Protein AF-A0A969W0E9-F1 (afdb_monomer_lite)

Foldseek 3Di:
DLLVVLVVCLVVQDAAEEAEAEEQCPPDDPSNVVSQVSSVVGYHYHYHHDDDPCVVPPPPPPDDDDD

Radius of gyration: 15.81 Å; chains: 1; bounding box: 31×20×46 Å

Structure (mmCIF, N/CA/C/O backbone):
data_AF-A0A969W0E9-F1
#
_entry.id   AF-A0A969W0E9-F1
#
loop_
_atom_site.group_PDB
_atom_site.id
_atom_site.type_symbol
_atom_site.label_atom_id
_atom_site.label_alt_id
_atom_site.label_comp_id
_atom_site.label_asym_id
_atom_site.label_entity_id
_atom_site.label_seq_id
_atom_site.pdbx_PDB_ins_code
_atom_site.Cartn_x
_atom_site.Cartn_y
_atom_site.Cartn_z
_atom_site.occupancy
_atom_site.B_iso_or_equiv
_atom_site.auth_seq_id
_atom_site.auth_comp_id
_atom_site.auth_asym_id
_atom_site.auth_atom_id
_atom_site.pdbx_PDB_model_num
ATOM 1 N N . MET A 1 1 ? -8.619 4.690 -9.744 1.00 83.81 1 MET A N 1
ATOM 2 C CA . MET A 1 1 ? -9.303 3.438 -9.333 1.00 83.81 1 MET A CA 1
ATOM 3 C C . MET A 1 1 ? -8.819 2.962 -7.966 1.00 83.81 1 MET A C 1
ATOM 5 O O . MET A 1 1 ? -9.660 2.639 -7.137 1.00 83.81 1 MET A O 1
ATOM 9 N N . PHE A 1 2 ? -7.508 2.989 -7.702 1.00 91.81 2 PHE A N 1
ATOM 10 C CA . PHE A 1 2 ? -6.909 2.563 -6.432 1.00 91.81 2 PHE A CA 1
ATOM 11 C C . PHE A 1 2 ? -7.512 3.243 -5.185 1.00 91.81 2 PHE A C 1
ATOM 13 O O . PHE A 1 2 ? -8.030 2.554 -4.309 1.00 91.81 2 PHE A O 1
ATOM 20 N N . ASN A 1 3 ? -7.610 4.578 -5.170 1.00 95.06 3 ASN A N 1
ATOM 21 C CA . ASN A 1 3 ? -8.242 5.319 -4.064 1.00 95.06 3 ASN A CA 1
ATOM 22 C C . ASN A 1 3 ? -9.694 4.899 -3.784 1.00 95.06 3 ASN A C 1
ATOM 24 O O . ASN A 1 3 ? -10.083 4.765 -2.629 1.00 95.06 3 ASN A O 1
ATOM 28 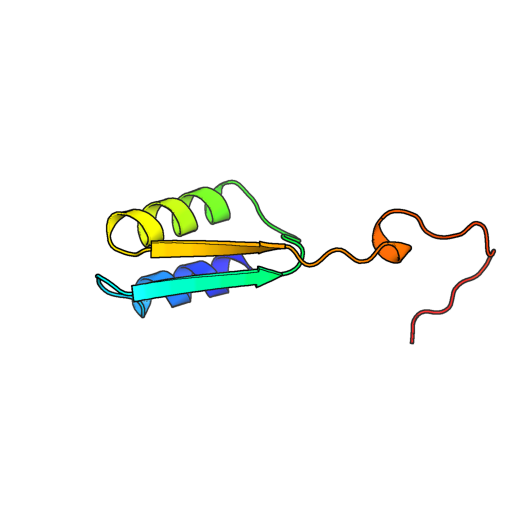N N . ALA A 1 4 ? -10.487 4.601 -4.817 1.00 95.19 4 ALA A N 1
ATOM 29 C CA . ALA A 1 4 ? -11.868 4.148 -4.631 1.00 95.19 4 ALA A CA 1
ATOM 30 C C . ALA A 1 4 ? -11.944 2.760 -3.963 1.00 95.19 4 ALA A C 1
ATOM 32 O O . ALA A 1 4 ? -12.856 2.491 -3.177 1.00 95.19 4 ALA A O 1
ATOM 33 N N . VAL A 1 5 ? -10.976 1.880 -4.249 1.00 94.19 5 VAL A N 1
ATOM 34 C CA . VAL A 1 5 ? -10.854 0.575 -3.584 1.00 94.19 5 VAL A CA 1
ATOM 35 C C . VAL A 1 5 ? -10.457 0.760 -2.120 1.00 94.19 5 VAL A C 1
ATOM 37 O O . VAL A 1 5 ? -11.099 0.169 -1.255 1.00 94.19 5 V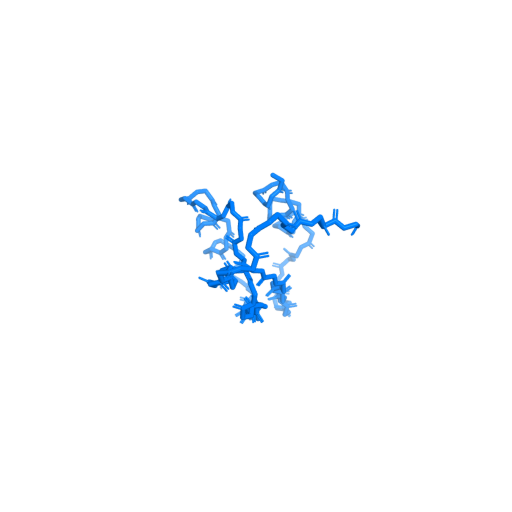AL A O 1
ATOM 40 N N . LEU A 1 6 ? -9.475 1.617 -1.826 1.00 95.38 6 LEU A N 1
ATOM 41 C CA . LEU A 1 6 ? -9.040 1.914 -0.455 1.00 95.38 6 LEU A CA 1
ATOM 42 C C . LEU A 1 6 ? -10.149 2.566 0.383 1.00 95.38 6 LEU A C 1
ATOM 44 O O . LEU A 1 6 ? -10.386 2.183 1.528 1.00 95.38 6 LEU A O 1
ATOM 48 N N . GLU A 1 7 ? -10.895 3.498 -0.205 1.00 96.06 7 GLU A N 1
ATOM 49 C CA . GLU A 1 7 ? -12.053 4.120 0.432 1.00 96.06 7 GLU A CA 1
ATOM 50 C C . GLU A 1 7 ? -13.151 3.084 0.730 1.00 96.06 7 GLU A C 1
ATOM 52 O O . GLU A 1 7 ? -13.764 3.088 1.802 1.00 96.06 7 GLU A O 1
ATOM 57 N N . ARG A 1 8 ? -13.396 2.145 -0.194 1.00 95.94 8 ARG A N 1
ATOM 58 C CA . ARG A 1 8 ? -14.317 1.030 0.047 1.00 95.94 8 ARG A CA 1
ATOM 59 C C . ARG A 1 8 ? -13.793 0.087 1.130 1.00 95.94 8 ARG A C 1
ATOM 61 O O . ARG A 1 8 ? -14.588 -0.325 1.969 1.00 95.94 8 ARG A O 1
ATOM 68 N N . ALA A 1 9 ? -12.498 -0.216 1.145 1.00 95.00 9 ALA A N 1
ATOM 69 C CA . ALA A 1 9 ? -11.878 -1.048 2.169 1.00 95.00 9 ALA A CA 1
ATOM 70 C C . ALA A 1 9 ? -12.046 -0.428 3.564 1.00 95.00 9 ALA A C 1
ATOM 72 O O . ALA A 1 9 ? -12.514 -1.120 4.460 1.00 95.00 9 ALA A O 1
ATOM 73 N N . ARG A 1 10 ? -11.821 0.886 3.726 1.00 94.19 10 ARG A N 1
ATOM 74 C CA . ARG A 1 10 ? -12.085 1.625 4.983 1.00 94.19 10 ARG A CA 1
ATOM 75 C C . ARG A 1 10 ? -13.508 1.481 5.505 1.00 94.19 10 ARG A C 1
ATOM 77 O O . ARG A 1 10 ? -13.727 1.495 6.708 1.00 94.19 10 ARG A O 1
ATOM 84 N N . ARG A 1 11 ? -14.493 1.410 4.606 1.00 94.56 11 ARG A N 1
ATOM 85 C CA . ARG A 1 11 ? -15.905 1.251 4.990 1.00 94.56 11 ARG A CA 1
ATOM 86 C C . ARG A 1 11 ? -16.245 -0.174 5.428 1.00 94.56 11 ARG A C 1
ATOM 88 O O . ARG A 1 11 ? -17.249 -0.359 6.109 1.00 94.56 11 ARG A O 1
ATOM 95 N N . LEU A 1 12 ? -15.466 -1.165 4.995 1.00 96.06 12 LEU A N 1
ATOM 96 C CA . LEU A 1 12 ? -15.727 -2.585 5.235 1.00 96.06 12 LEU A CA 1
ATOM 97 C C . LEU A 1 12 ? -14.894 -3.138 6.397 1.00 96.06 12 LEU A C 1
ATOM 99 O O . LEU A 1 12 ? -15.436 -3.836 7.252 1.00 96.06 12 LEU A O 1
ATOM 103 N N . ALA A 1 13 ? -13.599 -2.825 6.424 1.00 94.38 13 ALA A N 1
ATOM 104 C CA . ALA A 1 13 ? -12.670 -3.255 7.458 1.00 94.38 13 ALA A CA 1
ATOM 105 C C . ALA A 1 13 ? -12.900 -2.426 8.725 1.00 94.38 13 ALA A C 1
ATOM 107 O O . ALA A 1 13 ? -12.763 -1.204 8.710 1.00 94.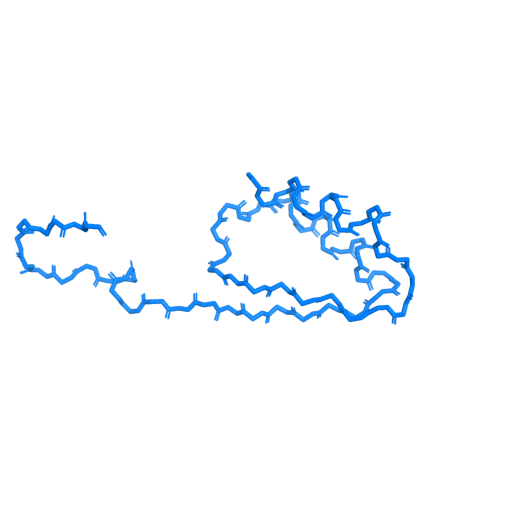38 13 ALA A O 1
ATOM 108 N N . ARG A 1 14 ? -13.301 -3.097 9.810 1.00 89.75 14 ARG A N 1
ATOM 109 C CA . ARG A 1 14 ? -13.541 -2.456 11.108 1.00 89.75 14 ARG A CA 1
ATOM 110 C C . ARG A 1 14 ? -12.232 -2.387 11.904 1.00 89.75 14 ARG A C 1
ATOM 112 O O . ARG A 1 14 ? -11.424 -1.505 11.636 1.00 89.75 14 ARG A O 1
ATOM 119 N N . HIS A 1 15 ? -12.041 -3.282 12.870 1.00 95.06 15 HIS A N 1
ATOM 120 C CA . HIS A 1 15 ? -10.838 -3.370 13.702 1.00 95.06 15 HIS A CA 1
ATOM 121 C C . HIS A 1 15 ? -10.315 -4.808 13.719 1.00 95.06 15 HIS A C 1
ATOM 123 O O . HIS A 1 15 ? -11.106 -5.736 13.535 1.00 95.06 15 HIS A O 1
ATOM 129 N N . ASP A 1 16 ? -9.020 -4.977 13.983 1.00 96.69 16 ASP A N 1
ATOM 130 C CA . ASP A 1 16 ? -8.306 -6.259 14.091 1.00 96.69 16 ASP A CA 1
ATOM 131 C C . ASP A 1 16 ? -8.341 -7.113 12.813 1.00 96.69 16 ASP A C 1
ATOM 133 O O . ASP A 1 16 ? -8.268 -8.343 12.858 1.00 96.69 16 ASP A O 1
ATOM 137 N N . TRP A 1 17 ? -8.492 -6.480 11.647 1.00 97.81 17 TRP A N 1
ATOM 138 C CA . TRP A 1 17 ? -8.378 -7.181 10.370 1.00 97.81 17 TRP A CA 1
ATOM 139 C C . TRP A 1 17 ? -6.935 -7.155 9.881 1.00 97.81 17 TRP A C 1
ATOM 141 O O . TRP A 1 17 ? -6.200 -6.202 10.128 1.00 97.81 17 TRP A O 1
ATOM 151 N N . LEU A 1 18 ? -6.573 -8.168 9.095 1.00 96.81 18 LEU A N 1
ATOM 152 C CA . LEU A 1 18 ? -5.410 -8.106 8.220 1.00 96.81 18 LEU A CA 1
ATOM 153 C C . LEU A 1 18 ? -5.857 -7.608 6.843 1.00 96.81 18 LEU A C 1
ATOM 155 O O . LEU A 1 18 ? -6.577 -8.300 6.119 1.00 96.81 18 LEU A O 1
ATOM 159 N N . VAL A 1 19 ? -5.418 -6.411 6.474 1.00 95.62 19 VAL A N 1
ATOM 160 C CA . VAL A 1 19 ? -5.657 -5.808 5.163 1.00 95.62 19 VAL A CA 1
ATOM 161 C C . VAL A 1 19 ? -4.418 -6.018 4.302 1.00 95.62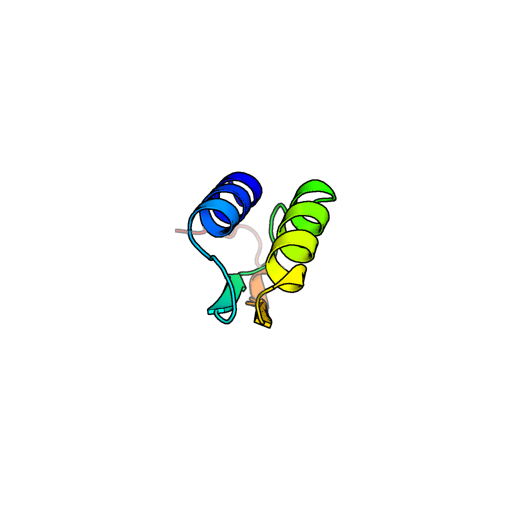 19 VAL A C 1
ATOM 163 O O . VAL A 1 19 ? -3.359 -5.457 4.574 1.00 95.62 19 VAL A O 1
ATOM 166 N N . VAL A 1 20 ? -4.549 -6.823 3.247 1.00 96.50 20 VAL A N 1
ATOM 167 C CA . VAL A 1 20 ? -3.447 -7.102 2.318 1.00 96.50 20 VA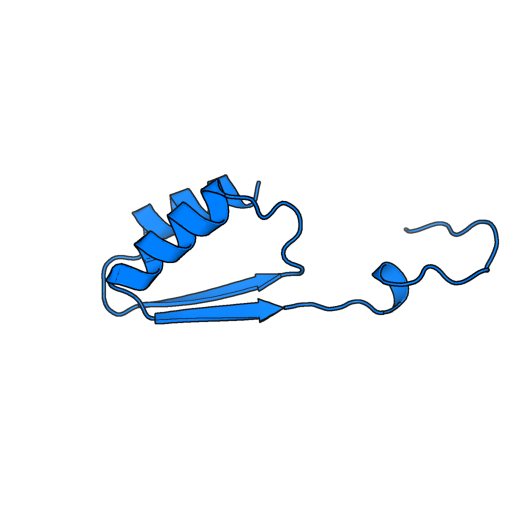L A CA 1
ATOM 168 C C . VAL A 1 20 ? -3.660 -6.336 1.017 1.00 96.50 20 VAL A C 1
ATOM 170 O O . VAL A 1 20 ? -4.645 -6.554 0.312 1.00 96.50 20 VAL A O 1
ATOM 173 N N . LEU A 1 21 ? -2.731 -5.440 0.697 1.00 94.06 21 LEU A N 1
ATOM 174 C CA . LEU A 1 21 ? -2.678 -4.712 -0.567 1.00 94.06 21 LEU A CA 1
ATOM 175 C C . LEU A 1 21 ? -1.714 -5.447 -1.494 1.00 94.06 21 LEU A C 1
ATOM 177 O O . LEU A 1 21 ? -0.523 -5.506 -1.206 1.00 94.06 21 LEU A O 1
ATOM 181 N N . ILE A 1 22 ? -2.223 -6.018 -2.583 1.00 94.75 22 ILE A N 1
ATOM 182 C CA . ILE A 1 22 ? -1.418 -6.755 -3.563 1.00 94.75 22 ILE A CA 1
ATOM 183 C C . ILE A 1 22 ? -1.503 -6.016 -4.896 1.00 94.75 22 ILE A C 1
ATOM 185 O O . ILE A 1 22 ? -2.596 -5.877 -5.446 1.00 94.75 22 ILE A O 1
ATOM 189 N N . GLY A 1 23 ? -0.370 -5.535 -5.402 1.00 90.81 23 GLY A N 1
ATOM 190 C CA . GLY A 1 23 ? -0.307 -4.804 -6.667 1.00 90.81 23 GLY A CA 1
ATOM 191 C C . GLY A 1 23 ? 1.054 -4.164 -6.922 1.00 90.81 23 GLY A C 1
ATOM 192 O O . GLY A 1 23 ? 1.956 -4.256 -6.100 1.00 90.81 23 GLY A O 1
ATOM 193 N N . ASP A 1 24 ? 1.182 -3.499 -8.060 1.00 89.50 24 ASP A N 1
ATOM 194 C CA . ASP A 1 24 ? 2.361 -2.749 -8.530 1.00 89.50 24 ASP A CA 1
ATOM 195 C C . ASP A 1 24 ? 2.422 -1.298 -8.000 1.00 89.50 24 ASP A C 1
ATOM 197 O O . ASP A 1 24 ? 3.296 -0.516 -8.363 1.00 89.50 24 ASP A O 1
ATOM 201 N N . GLY A 1 25 ? 1.463 -0.896 -7.159 1.00 86.50 25 GLY A N 1
ATOM 202 C CA . GLY A 1 25 ? 1.366 0.467 -6.629 1.00 86.50 25 GLY A CA 1
ATOM 203 C C . GLY A 1 25 ? 1.005 1.537 -7.670 1.00 86.50 25 GLY A C 1
ATOM 204 O O . GLY A 1 25 ? 1.075 2.728 -7.355 1.00 86.50 25 GLY A O 1
ATOM 205 N N . ALA A 1 26 ? 0.598 1.155 -8.884 1.00 87.94 26 ALA A N 1
ATOM 206 C CA . ALA A 1 26 ? 0.263 2.101 -9.937 1.00 87.94 26 ALA A CA 1
ATOM 207 C C . ALA A 1 26 ? -0.918 3.002 -9.536 1.00 87.94 26 ALA A C 1
ATOM 209 O O . ALA A 1 26 ? -1.993 2.553 -9.123 1.00 87.94 26 ALA A O 1
ATOM 210 N N . GLY A 1 27 ? -0.725 4.315 -9.681 1.00 87.38 27 GLY A N 1
ATOM 211 C CA . GLY A 1 27 ? -1.727 5.316 -9.312 1.00 87.38 27 GLY A CA 1
ATOM 212 C C . GLY A 1 27 ? -1.869 5.552 -7.805 1.00 87.38 27 GLY A C 1
ATOM 213 O O . GLY A 1 27 ? -2.891 6.102 -7.393 1.00 87.38 27 GLY A O 1
ATOM 214 N N . ALA A 1 28 ? -0.885 5.139 -6.999 1.00 92.94 28 ALA A N 1
ATOM 215 C CA . ALA A 1 28 ? -0.754 5.581 -5.617 1.00 92.94 28 ALA A CA 1
ATOM 216 C C . ALA A 1 28 ? -0.368 7.067 -5.548 1.00 92.94 28 ALA A C 1
ATOM 218 O O . ALA A 1 28 ? 0.525 7.529 -6.259 1.00 92.94 28 ALA A O 1
ATOM 219 N N . ASP A 1 29 ? -1.047 7.801 -4.676 1.00 95.75 29 ASP A N 1
ATOM 220 C CA . ASP A 1 29 ? -0.855 9.231 -4.440 1.00 95.75 29 ASP A CA 1
ATOM 221 C C . ASP A 1 29 ? -1.041 9.575 -2.950 1.00 95.75 29 ASP A C 1
ATOM 223 O O . ASP A 1 29 ? -1.205 8.693 -2.099 1.00 95.75 29 ASP A O 1
ATOM 227 N N . ASP A 1 30 ? -1.027 10.866 -2.616 1.00 97.50 30 ASP A N 1
ATOM 228 C CA . ASP A 1 30 ? -1.193 11.339 -1.236 1.00 97.50 30 ASP A CA 1
ATOM 229 C C . ASP A 1 30 ? -2.538 10.909 -0.613 1.00 97.50 30 ASP A C 1
ATOM 231 O O . ASP A 1 30 ? -2.617 10.641 0.590 1.00 97.50 30 ASP A O 1
ATOM 235 N N . GLU A 1 31 ? -3.600 10.773 -1.417 1.00 97.00 31 GLU A N 1
ATOM 236 C CA . GLU A 1 31 ? -4.891 10.266 -0.937 1.00 97.00 31 GLU A CA 1
ATOM 237 C C . GLU A 1 31 ? -4.820 8.767 -0.621 1.00 97.00 31 GLU A C 1
ATOM 239 O O . GLU A 1 31 ? -5.393 8.323 0.380 1.00 97.00 31 GLU A O 1
ATOM 244 N N . SER A 1 32 ? -4.059 7.987 -1.395 1.00 95.38 32 SER A N 1
ATOM 245 C CA . SER A 1 32 ? -3.782 6.586 -1.061 1.00 95.38 32 SER A CA 1
ATOM 246 C C . SER A 1 32 ? -3.080 6.472 0.288 1.00 95.38 32 SER A C 1
ATOM 248 O O . SER A 1 32 ? -3.491 5.672 1.130 1.00 95.38 32 SER A O 1
ATOM 250 N N . VAL A 1 33 ? -2.064 7.309 0.526 1.00 95.88 33 VAL A N 1
ATOM 251 C CA . VAL A 1 33 ? -1.331 7.348 1.800 1.00 95.88 33 VAL A CA 1
ATOM 252 C C . VAL A 1 33 ? -2.283 7.656 2.952 1.00 95.88 33 VAL A C 1
ATOM 254 O O . VAL A 1 33 ? -2.264 6.960 3.972 1.00 95.88 33 VAL A O 1
ATOM 257 N N . ARG A 1 34 ? -3.170 8.643 2.781 1.00 97.19 34 ARG A N 1
ATOM 258 C CA . ARG A 1 34 ? -4.188 8.992 3.778 1.00 97.19 34 ARG A CA 1
ATOM 259 C C . ARG A 1 34 ? -5.112 7.814 4.088 1.00 97.19 34 ARG A C 1
ATOM 261 O O . ARG A 1 34 ? -5.348 7.516 5.257 1.00 97.19 34 ARG A O 1
ATOM 268 N N . HIS A 1 35 ? -5.617 7.121 3.069 1.00 95.94 35 HIS A N 1
ATOM 269 C CA . HIS A 1 35 ? -6.503 5.976 3.271 1.00 95.94 35 HIS A CA 1
ATOM 270 C C . HIS A 1 35 ? -5.813 4.786 3.938 1.00 95.94 35 HIS A C 1
ATOM 272 O O . HIS A 1 35 ? -6.395 4.195 4.848 1.00 95.94 35 HIS A O 1
ATOM 278 N N . VAL A 1 36 ? -4.595 4.446 3.512 1.00 95.50 36 VAL A N 1
ATOM 279 C CA . VAL A 1 36 ? -3.816 3.347 4.100 1.00 95.50 36 VAL A CA 1
ATOM 280 C C . VAL A 1 36 ? -3.479 3.658 5.552 1.00 95.50 36 VAL A C 1
ATOM 282 O O . VAL A 1 36 ? -3.696 2.811 6.408 1.00 95.50 36 VAL A O 1
ATOM 285 N N . THR A 1 37 ? -3.053 4.888 5.852 1.00 96.31 37 THR A N 1
ATOM 286 C CA . THR A 1 37 ? -2.765 5.325 7.227 1.00 96.31 37 THR A CA 1
ATOM 287 C C . THR A 1 37 ? -3.969 5.102 8.131 1.00 96.31 37 THR A C 1
ATOM 289 O O . THR A 1 37 ? -3.854 4.474 9.177 1.00 96.31 37 THR A O 1
ATOM 292 N N . GLN A 1 38 ? -5.146 5.542 7.691 1.00 95.75 38 GLN A N 1
ATOM 293 C CA . GLN A 1 38 ? -6.365 5.393 8.474 1.00 95.75 38 GLN A CA 1
ATOM 294 C C . GLN A 1 38 ? -6.867 3.943 8.578 1.00 95.75 38 GLN A C 1
ATOM 296 O O . GLN A 1 38 ? -7.576 3.609 9.521 1.00 95.75 38 GLN A O 1
ATOM 301 N N . LEU A 1 39 ? -6.572 3.081 7.599 1.00 95.56 39 LEU A N 1
ATOM 302 C CA . LEU A 1 39 ? -6.825 1.641 7.731 1.00 95.56 39 LEU A CA 1
ATOM 303 C C . LEU A 1 39 ? -5.934 1.052 8.823 1.00 95.56 39 LEU A C 1
ATOM 305 O O . LEU A 1 39 ? -6.433 0.326 9.681 1.00 95.56 39 LEU A O 1
ATOM 309 N N . SER A 1 40 ? -4.654 1.419 8.815 1.00 96.31 40 SER A N 1
ATOM 310 C CA . SER A 1 40 ? -3.642 0.919 9.744 1.00 96.31 40 SER A CA 1
ATOM 311 C C . SER A 1 40 ? -3.808 1.406 11.188 1.00 96.31 40 SER A C 1
ATOM 313 O O . SER A 1 40 ? -3.194 0.847 12.088 1.00 96.31 40 SER A O 1
ATOM 315 N N . GLU A 1 41 ? -4.634 2.426 11.448 1.00 96.50 41 GLU A N 1
ATOM 316 C CA . GLU A 1 41 ? -4.919 2.900 12.816 1.00 96.50 41 GLU A CA 1
ATOM 317 C C . GLU A 1 41 ? -5.542 1.808 13.705 1.00 96.50 41 GLU A C 1
ATOM 319 O O . GLU A 1 41 ? -5.350 1.812 14.923 1.00 96.50 41 GLU A O 1
ATOM 324 N N . HIS A 1 42 ? -6.302 0.883 13.108 1.00 95.19 42 HIS A N 1
ATOM 325 C CA . HIS A 1 42 ? -7.044 -0.166 13.821 1.00 95.19 42 HIS A CA 1
ATOM 326 C C . HIS A 1 42 ? -6.902 -1.558 13.197 1.00 95.19 42 HIS A C 1
ATOM 328 O O . HIS A 1 42 ? -7.553 -2.499 13.651 1.00 95.19 42 HIS A O 1
ATOM 334 N N . ASN A 1 43 ? -6.107 -1.688 12.138 1.00 96.56 43 ASN A N 1
ATOM 335 C CA . ASN A 1 43 ? -5.926 -2.930 11.398 1.00 96.56 43 ASN A CA 1
ATOM 336 C C . ASN A 1 43 ? -4.441 -3.147 11.118 1.00 96.56 43 ASN A C 1
ATOM 338 O O . ASN A 1 43 ? -3.678 -2.189 10.994 1.00 96.56 43 ASN A O 1
ATOM 342 N N . ASP A 1 44 ? -4.052 -4.402 10.935 1.00 97.19 44 ASP A N 1
ATOM 343 C CA . ASP A 1 44 ? -2.742 -4.727 10.393 1.00 97.19 44 ASP A CA 1
ATOM 344 C C . ASP A 1 44 ? -2.782 -4.543 8.875 1.00 97.19 44 ASP A C 1
ATOM 346 O O . ASP A 1 44 ? -3.668 -5.066 8.195 1.00 97.19 44 ASP A O 1
ATOM 350 N N . ALA A 1 45 ? -1.818 -3.808 8.324 1.00 94.75 45 ALA A N 1
ATOM 351 C CA . ALA A 1 45 ? -1.701 -3.600 6.886 1.00 94.75 45 ALA A CA 1
ATOM 352 C C . ALA A 1 45 ? -0.426 -4.257 6.350 1.00 94.75 45 ALA A C 1
ATOM 354 O O . ALA A 1 45 ? 0.676 -3.980 6.823 1.00 94.75 45 ALA A O 1
ATOM 355 N N . LEU A 1 46 ? -0.575 -5.097 5.326 1.00 96.12 46 LEU A N 1
ATOM 356 C CA . LEU A 1 46 ? 0.531 -5.718 4.603 1.00 96.12 46 LEU A CA 1
ATOM 357 C C . LEU A 1 46 ? 0.477 -5.300 3.136 1.00 96.12 46 LEU A C 1
ATOM 359 O O . LEU A 1 46 ? -0.511 -5.555 2.452 1.00 96.12 46 LEU A O 1
ATOM 363 N N . ALA A 1 47 ? 1.553 -4.699 2.638 1.00 93.75 47 ALA A N 1
ATOM 364 C CA . ALA A 1 47 ? 1.709 -4.411 1.219 1.00 93.75 47 ALA A CA 1
ATOM 365 C C . ALA A 1 47 ? 2.603 -5.468 0.562 1.00 93.75 47 ALA A C 1
ATOM 367 O O . ALA A 1 47 ? 3.717 -5.723 1.018 1.00 93.75 47 ALA A O 1
ATOM 368 N N . VAL A 1 48 ? 2.113 -6.066 -0.519 1.00 95.19 48 VAL A N 1
ATOM 369 C CA . VAL A 1 48 ? 2.842 -7.000 -1.375 1.00 95.19 48 VAL A CA 1
ATOM 370 C C . VAL A 1 48 ? 2.979 -6.354 -2.743 1.00 95.19 48 VAL A C 1
ATOM 372 O O . VAL A 1 48 ? 1.993 -6.184 -3.463 1.00 95.19 48 VAL A O 1
ATOM 375 N N . PHE A 1 49 ? 4.210 -5.989 -3.082 1.00 91.62 49 PHE A N 1
ATOM 376 C CA . PHE A 1 49 ? 4.513 -5.344 -4.347 1.00 91.62 49 PHE A CA 1
ATOM 377 C C . PHE A 1 49 ? 4.701 -6.390 -5.449 1.00 91.62 49 PHE A C 1
ATOM 379 O O . PHE A 1 49 ? 5.510 -7.309 -5.298 1.00 91.62 49 PHE A O 1
ATOM 386 N N . ILE A 1 50 ? 3.959 -6.255 -6.545 1.00 90.56 50 ILE A N 1
ATOM 387 C CA . ILE A 1 50 ? 4.170 -7.044 -7.760 1.00 90.56 50 ILE A CA 1
ATOM 388 C C . ILE A 1 50 ? 5.172 -6.290 -8.629 1.00 90.56 50 ILE A C 1
ATOM 390 O O . ILE A 1 50 ? 4.971 -5.121 -8.933 1.00 90.56 50 ILE A O 1
ATOM 394 N N . TYR A 1 51 ? 6.249 -6.968 -9.016 1.00 85.00 51 TYR A N 1
ATOM 395 C CA . TYR A 1 51 ? 7.281 -6.425 -9.892 1.00 85.00 51 TYR A CA 1
ATOM 396 C C . TYR A 1 51 ? 7.356 -7.254 -11.175 1.00 85.00 51 TYR A C 1
ATOM 398 O O . TYR A 1 51 ? 7.604 -8.461 -11.103 1.00 85.00 51 TYR A O 1
ATOM 406 N N . ASP A 1 52 ? 7.167 -6.609 -12.327 1.00 83.06 52 ASP A N 1
ATOM 407 C CA . ASP A 1 52 ? 7.436 -7.185 -13.646 1.00 83.06 52 ASP A CA 1
ATOM 408 C C . ASP A 1 52 ? 8.740 -6.587 -14.215 1.00 83.06 52 ASP A C 1
ATOM 410 O O . ASP A 1 52 ? 8.792 -5.391 -14.520 1.00 83.06 52 ASP A O 1
ATOM 414 N N . PRO A 1 53 ? 9.812 -7.387 -14.380 1.00 79.00 53 PRO A N 1
ATOM 415 C CA . PRO A 1 53 ? 11.058 -6.920 -14.983 1.00 79.00 53 PRO A CA 1
ATOM 416 C C . PRO A 1 53 ? 10.886 -6.314 -16.385 1.00 79.00 53 PRO A C 1
ATOM 418 O O . PRO A 1 53 ? 11.657 -5.432 -16.752 1.00 79.00 53 PRO A O 1
ATOM 421 N N . LEU A 1 54 ? 9.890 -6.761 -17.161 1.00 78.62 54 LEU A N 1
ATOM 422 C CA . LEU A 1 54 ? 9.612 -6.219 -18.496 1.00 78.62 54 LEU A CA 1
ATOM 423 C C . LEU A 1 54 ? 8.980 -4.825 -18.443 1.00 78.62 54 LEU A C 1
ATOM 425 O O . LEU A 1 54 ? 9.176 -4.032 -19.362 1.00 78.62 54 LEU A O 1
ATOM 429 N N . GLU A 1 55 ? 8.223 -4.526 -17.388 1.00 72.50 55 GLU A N 1
ATOM 430 C CA . GLU A 1 55 ? 7.656 -3.195 -17.161 1.00 72.50 55 GLU A CA 1
ATOM 431 C C . GLU A 1 55 ? 8.736 -2.204 -16.711 1.00 72.50 55 GLU A C 1
ATOM 433 O O . GLU A 1 55 ? 8.724 -1.040 -17.111 1.00 72.50 55 GLU A O 1
ATOM 438 N N . ALA A 1 56 ? 9.703 -2.671 -15.916 1.00 71.88 56 ALA A N 1
ATOM 439 C CA . ALA A 1 56 ? 10.802 -1.845 -15.426 1.00 71.88 56 ALA A CA 1
ATOM 440 C C . ALA A 1 56 ? 11.774 -1.418 -16.534 1.00 71.88 56 ALA A C 1
ATOM 442 O O . ALA A 1 56 ? 12.294 -0.301 -16.504 1.00 71.88 56 ALA A O 1
ATOM 443 N N . GLU A 1 57 ? 12.025 -2.294 -17.506 1.00 72.69 57 GLU A N 1
ATOM 444 C CA . GLU A 1 57 ? 12.903 -2.004 -18.629 1.00 72.69 57 GLU A CA 1
ATOM 445 C C . GLU A 1 57 ? 12.381 -2.721 -19.874 1.00 72.69 57 GLU A C 1
ATOM 447 O O . GLU A 1 57 ? 12.541 -3.933 -20.044 1.00 72.69 57 GLU A O 1
ATOM 452 N N . LEU A 1 58 ? 11.731 -1.961 -20.760 1.00 72.31 58 LEU A N 1
ATOM 453 C CA . LEU A 1 58 ? 11.330 -2.499 -22.052 1.00 72.31 58 LEU A CA 1
ATOM 454 C C . LEU A 1 58 ? 12.602 -2.900 -22.812 1.00 72.31 58 LEU A C 1
ATOM 456 O O . LEU A 1 58 ? 13.481 -2.055 -23.002 1.00 72.31 58 LEU A O 1
ATOM 460 N N . PRO A 1 59 ? 12.721 -4.160 -23.265 1.00 70.62 59 PRO A N 1
ATOM 461 C CA . PRO A 1 59 ? 13.877 -4.570 -24.041 1.00 70.62 59 PRO A CA 1
ATOM 462 C C . PRO A 1 59 ? 13.950 -3.740 -25.324 1.00 70.62 59 PRO A C 1
ATOM 464 O O . PRO A 1 59 ? 12.917 -3.362 -25.884 1.00 70.62 59 PRO A O 1
ATOM 467 N N . ASP A 1 60 ? 15.168 -3.508 -25.820 1.00 75.88 60 ASP A N 1
ATOM 468 C CA . ASP A 1 60 ? 15.443 -2.809 -27.085 1.00 75.88 60 ASP A CA 1
ATOM 469 C C . ASP A 1 60 ? 15.064 -3.700 -28.292 1.00 75.88 60 ASP A C 1
ATOM 471 O O . ASP A 1 60 ? 15.875 -4.100 -29.124 1.00 75.88 60 ASP A O 1
ATOM 475 N N . ALA A 1 61 ? 13.802 -4.130 -28.319 1.00 71.12 61 ALA A N 1
ATOM 476 C CA . ALA A 1 61 ? 13.241 -5.150 -29.195 1.00 71.12 61 ALA A CA 1
ATOM 477 C C . ALA A 1 61 ? 12.449 -4.542 -30.368 1.00 71.12 61 ALA A C 1
ATOM 479 O O . ALA A 1 61 ? 11.691 -5.234 -31.050 1.00 71.12 61 ALA A O 1
ATOM 480 N N . GLY A 1 62 ? 12.613 -3.244 -30.636 1.00 74.00 62 GLY A N 1
ATOM 481 C CA . GLY A 1 62 ? 11.846 -2.548 -31.665 1.00 74.00 62 GLY A CA 1
ATOM 482 C C . GLY A 1 62 ? 10.350 -2.515 -31.331 1.00 74.00 62 GLY A C 1
ATOM 483 O O . GLY A 1 62 ? 9.954 -2.117 -30.239 1.00 74.00 62 GLY A O 1
ATOM 484 N N . ARG A 1 63 ? 9.481 -2.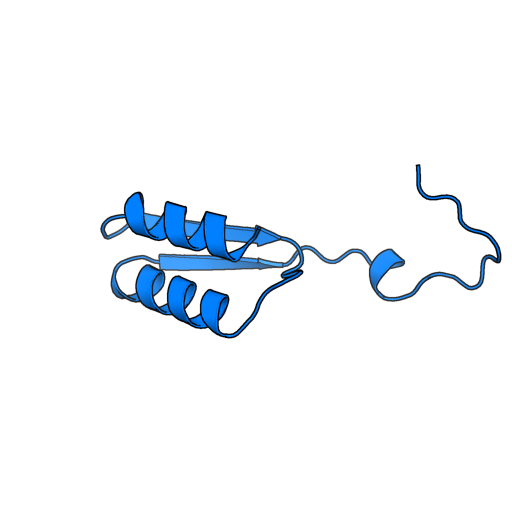884 -32.280 1.00 74.88 63 ARG A N 1
ATOM 485 C CA . ARG A 1 63 ? 8.026 -2.796 -32.082 1.00 74.88 63 ARG A CA 1
ATOM 486 C C . ARG A 1 63 ? 7.505 -3.997 -31.293 1.00 74.88 63 ARG A C 1
ATOM 488 O O . ARG A 1 63 ? 7.297 -5.067 -31.858 1.00 74.88 63 ARG A O 1
ATOM 495 N N . LEU A 1 64 ? 7.209 -3.776 -30.019 1.00 75.69 64 LEU A N 1
ATOM 496 C CA . LEU A 1 64 ? 6.492 -4.729 -29.177 1.00 75.69 64 LEU A CA 1
ATOM 497 C C . LEU A 1 64 ? 4.974 -4.548 -29.352 1.00 75.69 64 LEU A C 1
ATOM 499 O O . LEU A 1 64 ? 4.466 -3.426 -29.356 1.00 75.69 64 LEU A O 1
ATOM 503 N N . VAL A 1 65 ? 4.251 -5.656 -29.530 1.00 74.31 65 VAL A N 1
ATOM 504 C CA . VAL A 1 65 ? 2.783 -5.702 -29.467 1.00 74.31 65 VAL A CA 1
ATOM 505 C C . VAL A 1 65 ? 2.429 -6.438 -28.183 1.00 74.31 65 VAL A C 1
ATOM 507 O O . VAL A 1 65 ? 2.712 -7.626 -28.062 1.00 74.31 65 VAL A O 1
ATOM 510 N N . LEU A 1 66 ? 1.847 -5.720 -27.227 1.00 65.88 66 LEU A N 1
ATOM 511 C CA . LEU A 1 66 ? 1.262 -6.307 -26.025 1.00 65.88 66 LEU A CA 1
ATOM 512 C C . LEU A 1 66 ? -0.167 -6.742 -26.384 1.00 65.88 66 LEU A C 1
ATOM 514 O O . LEU A 1 66 ? -0.932 -5.929 -26.911 1.00 65.88 66 LEU A O 1
ATOM 518 N N . ALA A 1 67 ? -0.468 -8.027 -26.197 1.00 55.03 67 ALA A N 1
ATOM 519 C CA . ALA A 1 67 ? -1.772 -8.636 -26.467 1.00 55.03 67 ALA A CA 1
ATOM 520 C C . ALA A 1 67 ? -2.600 -8.751 -25.186 1.00 55.03 67 ALA A C 1
ATOM 522 O O . ALA A 1 67 ? -1.986 -8.997 -24.123 1.00 55.03 67 ALA A O 1
#

pLDDT: mean 89.07, std 9.9, range [55.03, 97.81]

Secondary structure (DSSP, 8-state):
-HHHHHHHHHHH--SS-EEEEEE--TT--HHHHHHHHHHHTTSEEEEEE---HHHHS--S-SS----

Sequence (67 aa):
MFNAVLERARRLARHDWLVVLIGDGAGADDESVRHVTQLSEHNDALAVFIYDPLEAELPDAGRLVLA